Protein AF-A0AAW3MMH0-F1 (afdb_monomer)

Organism: NCBI:txid101571

Sequence (158 aa):
MWASASEGVQSSIIREKQADYLFLLTKSSRVEAERAAMGYARSIDATSGDVQRLGAFYREALLWRAAALTERQFVESIKKTRVNFQAPSDRILESVDGGFRQLPGYANAEYVIVSFDVRFADSPLIYTEQFTLERVPALSTWRLVAYFMSTKPFYLYE

Solvent-accessible surface area (backbone atoms only — not comparable to full-atom values): 8984 Å² total; per-residue (Å²): 141,84,91,70,69,56,69,66,50,51,52,48,54,50,50,55,54,42,56,65,35,43,42,86,64,50,75,67,57,45,53,50,46,50,52,42,46,52,52,54,50,51,53,56,42,76,25,48,82,36,70,68,54,44,48,50,48,38,56,74,52,28,61,91,47,93,38,95,54,54,63,68,56,46,51,52,49,49,55,75,62,34,73,88,33,52,54,65,69,45,77,43,84,70,46,74,50,56,20,32,43,55,52,94,96,56,71,85,27,44,30,37,41,38,33,26,42,32,34,37,85,93,44,97,59,57,28,34,40,38,33,35,30,34,31,40,93,93,44,100,54,69,39,61,52,46,76,50,69,41,76,55,72,81,92,73,76,127

pLDDT: mean 73.4, std 16.5, range [29.62, 94.69]

Radius of gyration: 18.27 Å; Cα contacts (8 Å, |Δi|>4): 231; chains: 1; bounding box: 54×47×42 Å

Foldseek 3Di:
DDPDDPVVVVVVVVVVVVCLFFDDDDPVVLVQQQVVVVVLLVQLQVCQPPLVSQLVSCVVFAVVFPAPDDSVRSSVQCCVFPDNSHRFPDKAWDDWGDWGCDDVPGDRWTKIKTWIWTHHPPDPFIKIKIFIWTGHPVHPHTGTHYIHMDRDDPVPDD

InterPro domains:
  IPR025091 Protein of unknown function DUF4019 [PF13211] (50-147)

Nearest PDB structures (foldseek):
  6bjt-assembly1_A  TM=5.542E-01  e=2.234E-04  Pseudomonas sp. EGD-AKN5
  1gyb-assembly2_C  TM=5.571E-01  e=9.124E-03  Saccharomyces cerevisiae
  2kxg-assembly1_A  TM=4.219E-01  e=1.818E-01  Cucurbita maxima
  5x9k-assembly1_B  TM=4.399E-01  e=7.641E-01  Aspergillus nidulans FGSC A4
  3e99-assembly1_A  TM=2.745E-01  e=3.306E-01  Burkholderia mallei ATCC 23344

Mean predicted aligned error: 10.83 Å

Secondary structure (DSSP, 8-state):
----SHHHHHHHHHHHHHHHHB----HHHHHHHHHHHHHHHHHHHTTTT-HHHHHHHHHHHTTTS--SS-HHHHHHHHHHHSGGGPPPSEEEEEEEEEEES--TTS-S-EEEEEEEEEE-TT-S-EEEEEEEEEE-TT-SS-EEEEEEEESS-GGG--

Structure (mmCIF, N/CA/C/O backbone):
data_AF-A0AAW3MMH0-F1
#
_entry.id   AF-A0AAW3MMH0-F1
#
loop_
_atom_site.group_PDB
_atom_site.id
_atom_site.type_symbol
_atom_site.label_atom_id
_atom_site.label_alt_id
_atom_site.label_comp_id
_atom_site.label_asym_id
_atom_site.label_entity_id
_atom_site.label_seq_id
_atom_site.pdbx_PDB_ins_code
_atom_site.Cartn_x
_atom_site.Cartn_y
_atom_site.Cartn_z
_atom_site.occupancy
_atom_site.B_iso_or_equiv
_atom_site.auth_seq_id
_atom_site.auth_comp_id
_atom_site.auth_asym_id
_atom_site.auth_atom_id
_atom_site.pdbx_PDB_model_num
ATOM 1 N N . MET A 1 1 ? 35.316 -38.803 1.916 1.00 37.09 1 MET A N 1
ATOM 2 C CA . MET A 1 1 ? 35.197 -37.350 2.155 1.00 37.09 1 MET A CA 1
ATOM 3 C C . MET A 1 1 ? 34.911 -36.684 0.808 1.00 37.09 1 MET A C 1
ATOM 5 O O . MET A 1 1 ? 35.839 -36.370 0.083 1.00 37.09 1 MET A O 1
ATOM 9 N N . TRP A 1 2 ? 33.638 -36.628 0.405 1.00 30.62 2 TRP A N 1
ATOM 10 C CA . TRP A 1 2 ? 33.172 -36.024 -0.854 1.00 30.62 2 TRP A CA 1
ATOM 11 C C . TRP A 1 2 ? 32.026 -35.068 -0.499 1.00 30.62 2 TRP A C 1
ATOM 13 O O . TRP A 1 2 ? 30.858 -35.419 -0.596 1.00 30.62 2 TRP A O 1
ATOM 23 N N . ALA A 1 3 ? 32.376 -33.884 -0.006 1.00 35.94 3 ALA A N 1
ATOM 24 C CA . ALA A 1 3 ? 31.503 -32.713 -0.040 1.00 35.94 3 ALA A CA 1
ATOM 25 C C . ALA A 1 3 ? 32.154 -31.766 -1.056 1.00 35.94 3 ALA A C 1
ATOM 27 O O . ALA A 1 3 ? 32.932 -30.884 -0.709 1.00 35.94 3 ALA A O 1
ATOM 28 N N . SER A 1 4 ? 32.006 -32.105 -2.339 1.00 41.12 4 SER A N 1
ATOM 29 C CA . SER A 1 4 ? 32.771 -31.515 -3.439 1.00 41.12 4 SER A CA 1
ATOM 30 C C . SER A 1 4 ? 31.864 -30.688 -4.341 1.00 41.12 4 SER A C 1
ATOM 32 O O . SER A 1 4 ? 30.976 -31.236 -4.988 1.00 41.12 4 SER A O 1
ATOM 34 N N . ALA A 1 5 ? 32.159 -29.390 -4.430 1.00 42.53 5 ALA A N 1
ATOM 35 C CA . ALA A 1 5 ? 31.785 -28.470 -5.509 1.00 42.53 5 ALA A CA 1
ATOM 36 C C . ALA A 1 5 ? 30.290 -28.148 -5.731 1.00 42.53 5 ALA A C 1
ATOM 38 O O . ALA A 1 5 ? 29.995 -27.049 -6.194 1.00 42.53 5 ALA A O 1
ATOM 39 N N . SER A 1 6 ? 29.339 -29.021 -5.388 1.00 44.44 6 SER A N 1
ATOM 40 C CA . SER A 1 6 ? 27.919 -28.819 -5.714 1.00 44.44 6 S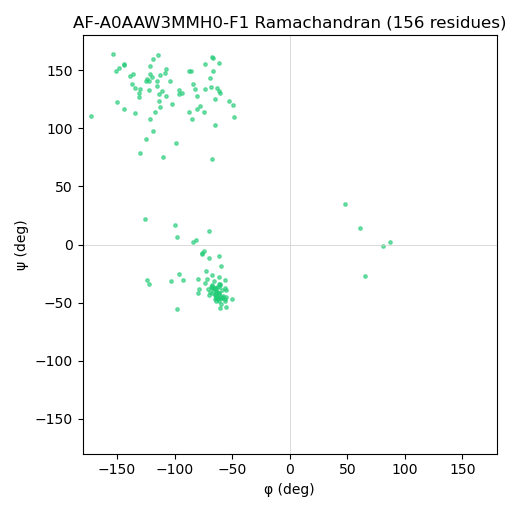ER A CA 1
ATOM 41 C C . SER A 1 6 ? 27.253 -27.701 -4.909 1.00 44.44 6 SER A C 1
ATOM 43 O O . SER A 1 6 ? 26.490 -26.933 -5.484 1.00 44.44 6 SER A O 1
ATOM 45 N N . GLU A 1 7 ? 27.575 -27.540 -3.622 1.00 42.66 7 GLU A N 1
ATOM 46 C CA . GLU A 1 7 ? 26.997 -26.479 -2.773 1.00 42.66 7 GLU A CA 1
ATOM 47 C C . GLU A 1 7 ? 27.468 -25.072 -3.179 1.00 42.66 7 GLU A C 1
ATOM 49 O O . GLU A 1 7 ? 26.689 -24.116 -3.172 1.00 42.66 7 GLU A O 1
ATOM 54 N N . GLY A 1 8 ? 28.729 -24.941 -3.605 1.00 41.38 8 GLY A N 1
ATOM 55 C CA . GLY A 1 8 ? 29.281 -23.679 -4.111 1.00 41.38 8 GLY A CA 1
ATOM 56 C C . GLY A 1 8 ? 28.653 -23.251 -5.440 1.00 41.38 8 GLY A C 1
ATOM 57 O O . GLY A 1 8 ? 28.372 -22.074 -5.638 1.00 41.38 8 GLY A O 1
ATOM 58 N N . VAL A 1 9 ? 28.363 -24.214 -6.320 1.00 46.47 9 VAL A N 1
ATOM 59 C CA . VAL A 1 9 ? 27.745 -23.967 -7.633 1.00 46.47 9 VAL A CA 1
ATOM 60 C C . VAL A 1 9 ? 26.233 -23.741 -7.516 1.00 46.47 9 VAL A C 1
ATOM 62 O O . VAL A 1 9 ? 25.688 -22.863 -8.177 1.00 46.47 9 VAL A O 1
ATOM 65 N N . GLN A 1 10 ? 25.529 -24.466 -6.640 1.00 42.31 10 GLN A N 1
ATOM 66 C CA . GLN A 1 10 ? 24.109 -24.200 -6.375 1.00 42.31 10 GLN A CA 1
ATOM 67 C C . GLN A 1 10 ? 23.909 -22.828 -5.730 1.00 42.31 10 GLN A C 1
ATOM 69 O O . GLN A 1 10 ? 23.026 -22.088 -6.151 1.00 42.31 10 GLN A O 1
ATOM 74 N N . SER A 1 11 ? 24.739 -22.456 -4.752 1.00 49.47 11 SER A N 1
ATOM 75 C CA . SER A 1 11 ? 24.646 -21.140 -4.111 1.00 49.47 11 SER A CA 1
ATOM 76 C C . SER A 1 11 ? 25.014 -19.992 -5.055 1.00 49.47 11 SER A C 1
ATOM 78 O O . SER A 1 11 ? 24.371 -18.944 -4.988 1.00 49.47 11 SER A O 1
ATOM 80 N N . SER A 1 12 ? 25.969 -20.173 -5.975 1.00 46.25 12 SER A N 1
ATOM 81 C CA . SER A 1 12 ? 26.286 -19.163 -6.993 1.00 46.25 12 SER A CA 1
ATOM 82 C C . SER A 1 12 ? 25.172 -19.016 -8.031 1.00 46.25 12 SER A C 1
ATOM 84 O O . SER A 1 12 ? 24.770 -17.894 -8.312 1.00 46.25 12 SER A O 1
ATOM 86 N N . ILE A 1 13 ? 24.596 -20.120 -8.521 1.00 50.69 13 ILE A N 1
ATOM 87 C CA . ILE A 1 13 ? 23.464 -20.103 -9.467 1.00 50.69 13 ILE A CA 1
ATOM 88 C C . ILE A 1 13 ? 22.208 -19.509 -8.814 1.00 50.69 13 ILE A C 1
ATOM 90 O O . ILE A 1 13 ? 21.466 -18.772 -9.461 1.00 50.69 13 ILE A O 1
ATOM 94 N N . ILE A 1 14 ? 21.953 -19.804 -7.535 1.00 52.09 14 ILE A N 1
ATOM 95 C CA . ILE A 1 14 ? 20.850 -19.202 -6.773 1.00 52.09 14 ILE A CA 1
ATOM 96 C C . ILE A 1 14 ? 21.077 -17.696 -6.613 1.00 52.09 14 ILE A C 1
ATOM 98 O O . ILE A 1 14 ? 20.135 -16.939 -6.817 1.00 52.09 14 ILE A O 1
ATOM 102 N N . ARG A 1 15 ? 22.303 -17.244 -6.320 1.00 50.09 15 ARG A N 1
ATOM 103 C CA . ARG A 1 15 ? 22.639 -15.812 -6.210 1.00 50.09 15 ARG A CA 1
ATOM 104 C C . ARG A 1 15 ? 22.567 -15.070 -7.545 1.00 50.09 15 ARG A C 1
ATOM 106 O O . ARG A 1 15 ? 22.040 -13.964 -7.578 1.00 50.09 15 ARG A O 1
ATOM 113 N N . GLU A 1 16 ? 23.053 -15.663 -8.634 1.00 51.69 16 GLU A N 1
ATOM 114 C CA . GLU A 1 16 ? 22.949 -15.087 -9.984 1.00 51.69 16 GLU A CA 1
ATOM 115 C C . GLU A 1 16 ? 21.489 -14.965 -10.416 1.00 51.69 16 GLU A C 1
ATOM 117 O O . GLU A 1 16 ? 21.058 -13.888 -10.817 1.00 51.69 16 GLU A O 1
ATOM 122 N N . LYS A 1 17 ? 20.684 -16.015 -10.214 1.00 51.28 17 LYS A N 1
ATOM 123 C CA . LYS A 1 17 ? 19.242 -15.945 -10.475 1.00 51.28 17 LYS A CA 1
ATOM 124 C C . LYS A 1 17 ? 18.548 -14.946 -9.552 1.00 51.28 17 LYS A C 1
ATOM 126 O O . LYS A 1 17 ? 17.697 -14.201 -10.009 1.00 51.28 17 LYS A O 1
ATOM 131 N N . GLN A 1 18 ? 18.908 -14.872 -8.270 1.00 47.56 18 GLN A N 1
ATOM 132 C CA . GLN A 1 18 ? 18.368 -13.866 -7.349 1.00 47.56 18 GLN A CA 1
ATOM 133 C C . GLN A 1 18 ? 18.686 -12.437 -7.793 1.00 47.56 18 GLN A C 1
ATOM 135 O O . GLN A 1 18 ? 17.834 -11.578 -7.610 1.00 47.56 18 GLN A O 1
ATOM 140 N N . ALA A 1 19 ? 19.842 -12.172 -8.406 1.00 52.91 19 ALA A N 1
ATOM 141 C CA . ALA A 1 19 ? 20.169 -10.856 -8.960 1.00 52.91 19 ALA A CA 1
ATOM 142 C C . ALA A 1 19 ? 19.294 -10.479 -10.173 1.00 52.91 19 ALA A C 1
ATOM 144 O O . ALA A 1 19 ? 19.043 -9.294 -10.407 1.00 52.91 19 ALA A O 1
ATOM 145 N N . ASP A 1 20 ? 18.780 -11.469 -10.910 1.00 51.06 20 ASP A N 1
ATOM 146 C CA . ASP A 1 20 ? 17.788 -11.246 -11.969 1.00 51.06 20 ASP A CA 1
ATOM 147 C C . ASP A 1 20 ? 16.410 -10.885 -11.399 1.00 51.06 20 ASP A C 1
ATOM 149 O O . ASP A 1 20 ? 15.666 -10.130 -12.027 1.00 51.06 20 ASP A O 1
ATOM 153 N N . TYR A 1 21 ? 16.083 -11.371 -10.196 1.00 52.00 21 TYR A N 1
ATOM 154 C CA . TYR A 1 21 ? 14.803 -11.113 -9.536 1.00 52.00 21 TYR A CA 1
ATOM 155 C C . TYR A 1 21 ? 14.834 -9.962 -8.540 1.00 52.00 21 TYR A C 1
ATOM 157 O O . TYR A 1 21 ? 13.786 -9.390 -8.316 1.00 52.00 21 TYR A O 1
ATOM 165 N N . LEU A 1 22 ? 15.967 -9.605 -7.945 1.00 62.47 22 LEU A N 1
ATOM 166 C CA . LEU A 1 22 ? 16.071 -8.599 -6.891 1.00 62.47 22 LEU A CA 1
ATOM 167 C C . LEU A 1 22 ? 17.011 -7.495 -7.355 1.00 62.47 22 LEU A C 1
ATOM 169 O O . LEU A 1 22 ? 18.226 -7.681 -7.418 1.00 62.47 22 LEU A O 1
ATOM 173 N N . PHE A 1 23 ? 16.460 -6.323 -7.660 1.00 69.94 23 PHE A N 1
ATOM 174 C CA . PHE A 1 23 ? 17.272 -5.140 -7.915 1.00 69.94 23 PHE A CA 1
ATOM 175 C C . PHE A 1 23 ? 17.243 -4.181 -6.723 1.00 69.94 23 PHE A C 1
ATOM 177 O O . PHE A 1 23 ? 16.218 -3.951 -6.080 1.00 69.94 23 PHE A O 1
ATOM 184 N N . LEU A 1 24 ? 18.400 -3.586 -6.440 1.00 67.88 24 LEU A N 1
ATOM 185 C CA . LEU A 1 24 ? 18.522 -2.535 -5.440 1.00 67.88 24 LEU A CA 1
ATOM 186 C C . LEU A 1 24 ? 17.927 -1.236 -5.988 1.00 67.88 24 LEU A C 1
ATOM 188 O O . LEU A 1 24 ? 18.466 -0.633 -6.916 1.00 67.88 24 LEU A O 1
ATOM 192 N N . LEU A 1 25 ? 16.837 -0.776 -5.376 1.00 77.38 25 LEU A N 1
ATOM 193 C CA . LEU A 1 25 ? 16.293 0.555 -5.635 1.00 77.38 25 LEU A CA 1
ATOM 194 C C . LEU A 1 25 ? 17.297 1.633 -5.223 1.00 77.38 25 LEU A C 1
ATOM 196 O O . LEU A 1 25 ? 17.837 1.600 -4.108 1.00 77.38 25 LEU A O 1
ATOM 200 N N . THR A 1 26 ? 17.474 2.632 -6.087 1.00 83.94 26 THR A N 1
ATOM 201 C CA . THR A 1 26 ? 18.205 3.859 -5.752 1.00 83.94 26 THR A CA 1
ATOM 202 C C . THR A 1 26 ? 17.511 4.594 -4.604 1.00 83.94 26 THR A C 1
ATOM 204 O O . THR A 1 26 ? 16.301 4.468 -4.400 1.00 83.94 26 THR A O 1
ATOM 207 N N . LYS A 1 27 ? 18.257 5.422 -3.862 1.00 84.38 27 LYS A N 1
ATOM 208 C CA . LYS A 1 27 ? 17.682 6.240 -2.781 1.00 84.38 27 LYS A CA 1
ATOM 209 C C . LYS A 1 27 ? 16.524 7.119 -3.275 1.00 84.38 27 LYS A C 1
ATOM 211 O O . LYS A 1 27 ? 15.528 7.241 -2.572 1.00 84.38 27 LYS A O 1
ATOM 216 N N . SER A 1 28 ? 16.631 7.694 -4.475 1.00 86.94 28 SER A N 1
ATOM 217 C CA . SER A 1 28 ? 15.555 8.498 -5.065 1.00 86.94 28 SER A CA 1
ATOM 218 C C . SER A 1 28 ? 14.313 7.660 -5.360 1.00 86.94 28 SER A C 1
ATOM 220 O O . SER A 1 28 ? 13.225 8.037 -4.941 1.00 86.94 28 SER A O 1
ATOM 222 N N . SER A 1 29 ? 14.467 6.489 -5.984 1.00 86.25 29 SER A N 1
ATOM 223 C CA . SER A 1 29 ? 13.329 5.616 -6.290 1.00 86.25 29 SER A CA 1
ATOM 224 C C . SER A 1 29 ? 12.656 5.050 -5.040 1.00 86.25 29 SER A C 1
ATOM 226 O O . SER A 1 29 ? 11.439 4.893 -5.045 1.00 86.25 29 SER A O 1
ATOM 228 N N . ARG A 1 30 ? 13.400 4.819 -3.948 1.00 87.88 30 ARG A N 1
ATOM 229 C CA . ARG A 1 30 ? 12.805 4.464 -2.646 1.00 87.88 30 ARG A CA 1
ATOM 230 C C . ARG A 1 30 ? 11.912 5.581 -2.105 1.00 87.88 30 ARG A C 1
ATOM 232 O O . ARG A 1 30 ? 10.782 5.314 -1.719 1.00 87.88 30 ARG A O 1
ATOM 239 N N . VAL A 1 31 ? 12.390 6.827 -2.141 1.00 90.94 31 VAL A N 1
ATOM 240 C CA . VAL A 1 31 ? 11.614 8.001 -1.701 1.00 90.94 31 VAL A CA 1
ATOM 241 C C . VAL A 1 31 ? 10.388 8.229 -2.594 1.00 90.94 31 VAL A C 1
ATOM 243 O O . VAL A 1 31 ? 9.324 8.601 -2.107 1.00 90.94 31 VAL A O 1
ATOM 246 N N . GLU A 1 32 ? 10.506 8.006 -3.903 1.00 92.06 32 GLU A N 1
ATOM 247 C CA . GLU A 1 32 ? 9.373 8.076 -4.835 1.00 92.06 32 GLU A CA 1
ATOM 248 C C . GLU A 1 32 ? 8.319 7.002 -4.539 1.00 92.06 32 GLU A C 1
ATOM 250 O O . GLU A 1 32 ? 7.129 7.314 -4.517 1.00 92.06 32 GLU A O 1
ATOM 255 N N . ALA A 1 33 ? 8.749 5.762 -4.289 1.00 91.31 33 ALA A N 1
ATOM 256 C CA . ALA A 1 33 ? 7.867 4.649 -3.945 1.00 91.31 33 ALA A CA 1
ATOM 257 C C . ALA A 1 33 ? 7.148 4.893 -2.612 1.00 91.31 33 ALA A C 1
ATOM 259 O O . ALA A 1 33 ? 5.929 4.760 -2.539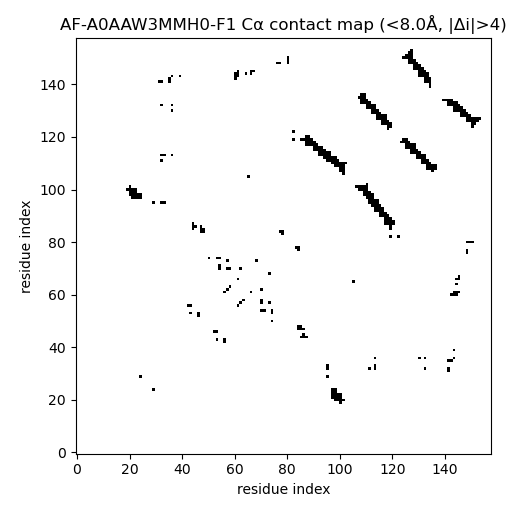 1.00 91.31 33 ALA A O 1
ATOM 260 N N . GLU A 1 34 ? 7.875 5.334 -1.583 1.00 93.25 34 GLU A N 1
ATOM 261 C CA . GLU A 1 34 ? 7.308 5.717 -0.287 1.00 93.25 34 GLU A CA 1
ATOM 262 C C . GLU A 1 34 ? 6.239 6.807 -0.441 1.00 93.25 34 GLU A C 1
ATOM 264 O O . GLU A 1 34 ? 5.123 6.672 0.064 1.00 93.25 34 GLU A O 1
ATOM 269 N N . ARG A 1 35 ? 6.547 7.877 -1.187 1.00 94.62 35 ARG A N 1
ATOM 270 C CA . ARG A 1 35 ? 5.598 8.971 -1.441 1.00 94.62 35 ARG A CA 1
ATOM 271 C C . ARG A 1 35 ? 4.357 8.493 -2.182 1.00 94.62 35 ARG A C 1
ATOM 273 O O . ARG A 1 35 ? 3.256 8.921 -1.842 1.00 94.62 35 ARG A O 1
ATOM 280 N N . ALA A 1 36 ? 4.523 7.624 -3.177 1.00 93.56 36 ALA A N 1
ATOM 281 C CA . ALA A 1 36 ? 3.405 7.050 -3.914 1.00 93.56 36 ALA A CA 1
ATOM 282 C C . ALA A 1 36 ? 2.521 6.189 -3.001 1.00 93.56 36 ALA A C 1
ATOM 284 O O . ALA A 1 36 ? 1.309 6.402 -2.955 1.00 93.56 36 ALA A O 1
ATOM 285 N N . ALA A 1 37 ? 3.118 5.286 -2.216 1.00 93.50 37 ALA A N 1
ATOM 286 C CA . ALA A 1 37 ? 2.399 4.451 -1.257 1.00 93.50 37 ALA A CA 1
ATOM 287 C C . ALA A 1 37 ? 1.640 5.297 -0.224 1.00 93.50 37 ALA A C 1
ATOM 289 O O . ALA A 1 37 ? 0.450 5.083 -0.013 1.00 93.50 37 ALA A O 1
ATOM 290 N N . MET A 1 38 ? 2.280 6.324 0.343 1.00 94.69 38 MET A N 1
ATOM 291 C CA . MET A 1 38 ? 1.635 7.262 1.266 1.00 94.69 38 MET A CA 1
ATOM 292 C C . MET A 1 38 ? 0.476 8.026 0.606 1.00 94.69 38 MET A C 1
ATOM 294 O O . MET A 1 38 ? -0.543 8.278 1.249 1.00 94.69 38 MET A O 1
ATOM 298 N N . GLY A 1 39 ? 0.600 8.382 -0.676 1.00 93.00 39 GLY A N 1
ATOM 299 C CA . GLY A 1 39 ? -0.482 8.982 -1.458 1.00 93.00 39 GLY A CA 1
ATOM 300 C C . GLY A 1 39 ? -1.709 8.071 -1.532 1.00 93.00 39 GLY A C 1
ATOM 301 O O . GLY A 1 39 ? -2.804 8.495 -1.165 1.00 93.00 39 GLY A O 1
ATOM 302 N N . TYR A 1 40 ? -1.514 6.806 -1.914 1.00 91.25 40 TYR A N 1
ATOM 303 C CA . TYR A 1 40 ? -2.587 5.807 -1.937 1.00 91.25 40 TYR A CA 1
ATOM 304 C C . TYR A 1 40 ? -3.184 5.562 -0.553 1.00 91.25 40 TYR A C 1
ATOM 306 O O . TYR A 1 40 ? -4.403 5.493 -0.414 1.00 91.25 40 TYR A O 1
ATOM 314 N N . ALA A 1 41 ? -2.343 5.487 0.476 1.00 90.75 41 ALA A N 1
ATOM 315 C CA . ALA A 1 41 ? -2.781 5.287 1.847 1.00 90.75 41 ALA A CA 1
ATOM 316 C C . ALA A 1 41 ? -3.727 6.412 2.303 1.00 90.75 41 ALA A C 1
ATOM 318 O O . ALA A 1 41 ? -4.818 6.135 2.795 1.00 90.75 41 ALA A O 1
ATOM 319 N N . ARG A 1 42 ? -3.376 7.677 2.027 1.00 90.06 42 ARG A N 1
ATOM 320 C CA . ARG A 1 42 ? -4.243 8.839 2.298 1.00 90.06 42 ARG A CA 1
ATOM 321 C C . ARG A 1 42 ? -5.542 8.809 1.501 1.00 90.06 42 ARG A C 1
ATOM 323 O O . ARG A 1 42 ? -6.575 9.222 2.022 1.00 90.06 42 ARG A O 1
ATOM 330 N N . SER A 1 43 ? -5.512 8.336 0.255 1.00 88.38 43 SER A N 1
ATOM 331 C CA . SER A 1 43 ? -6.734 8.155 -0.532 1.00 88.38 43 SER A CA 1
ATOM 332 C C . SER A 1 43 ? -7.662 7.136 0.122 1.00 88.38 43 SER A C 1
ATOM 334 O O . SER A 1 43 ? -8.837 7.439 0.290 1.00 88.38 43 SER A O 1
ATOM 336 N N . ILE A 1 44 ? -7.146 5.986 0.572 1.00 86.62 44 ILE A N 1
ATOM 337 C CA . ILE A 1 44 ? -7.934 4.989 1.315 1.00 86.62 44 ILE A CA 1
ATOM 338 C C . ILE A 1 44 ? -8.464 5.603 2.622 1.00 86.62 44 ILE A C 1
ATOM 340 O O . ILE A 1 44 ? -9.650 5.474 2.923 1.00 86.62 44 ILE A O 1
ATOM 344 N N . ASP A 1 45 ? -7.639 6.349 3.361 1.00 86.50 45 ASP A N 1
ATOM 345 C CA . ASP A 1 45 ? -8.048 7.037 4.594 1.00 86.50 45 ASP A CA 1
ATOM 346 C C . ASP A 1 45 ? -9.206 8.026 4.346 1.00 86.50 45 ASP A C 1
ATOM 348 O O . ASP A 1 45 ? -10.151 8.080 5.131 1.00 86.50 45 ASP A O 1
ATOM 352 N N . ALA A 1 46 ? -9.203 8.749 3.222 1.00 83.50 46 ALA A N 1
ATOM 353 C CA . ALA A 1 46 ? -10.276 9.674 2.839 1.00 83.50 46 ALA A CA 1
ATOM 354 C C . ALA A 1 46 ? -11.594 8.980 2.434 1.00 83.50 46 ALA A C 1
ATOM 356 O O . ALA A 1 46 ? -12.629 9.639 2.301 1.00 83.50 46 ALA A O 1
ATOM 357 N N . THR A 1 47 ? -11.568 7.661 2.237 1.00 77.00 47 THR A N 1
ATOM 358 C CA . THR A 1 47 ? -12.755 6.835 1.954 1.00 77.00 47 THR A CA 1
ATOM 359 C C . THR A 1 47 ? -13.310 6.120 3.190 1.00 77.00 47 THR A C 1
ATOM 361 O O . THR A 1 47 ? -14.233 5.315 3.075 1.00 77.00 47 THR A O 1
ATOM 364 N N . SER A 1 48 ? -12.772 6.419 4.377 1.00 70.31 48 SER A N 1
ATOM 365 C CA . SER A 1 48 ? -13.222 5.871 5.662 1.00 70.31 48 SER A CA 1
ATOM 366 C C . SER A 1 48 ? -14.743 5.979 5.823 1.00 70.31 48 SER A C 1
ATOM 368 O O . SER A 1 48 ? -15.309 7.069 5.784 1.00 70.31 48 SER A O 1
ATOM 370 N N . GLY A 1 49 ? -15.409 4.834 5.985 1.00 69.81 49 GLY A N 1
ATOM 371 C CA . GLY A 1 49 ? -16.864 4.745 6.154 1.00 69.81 49 GLY A CA 1
ATOM 372 C C . GLY A 1 49 ? -17.694 4.822 4.865 1.00 69.81 49 GLY A C 1
ATOM 373 O O . GLY A 1 49 ? -18.914 4.687 4.941 1.00 69.81 49 GLY A O 1
ATOM 374 N N . ASP A 1 50 ? -17.076 4.979 3.688 1.00 81.38 50 ASP A N 1
ATOM 375 C CA . ASP A 1 50 ? -17.763 5.069 2.395 1.00 81.38 50 ASP A CA 1
ATOM 376 C C . ASP A 1 50 ? -17.340 3.929 1.450 1.00 81.38 50 ASP A C 1
ATOM 378 O O . ASP A 1 50 ? -16.330 3.977 0.741 1.00 81.38 50 ASP A O 1
ATOM 382 N N . VAL A 1 51 ? -18.171 2.883 1.420 1.00 78.88 51 VAL A N 1
ATOM 383 C CA . VAL A 1 51 ? -17.973 1.701 0.568 1.00 78.88 51 VAL A CA 1
ATOM 384 C C . VAL A 1 51 ? -17.975 2.055 -0.922 1.00 78.88 51 VAL A C 1
ATOM 386 O O . VAL A 1 51 ? -17.238 1.439 -1.694 1.00 78.88 51 VAL A O 1
ATOM 389 N N . GLN A 1 52 ? -18.772 3.041 -1.347 1.00 83.25 52 GLN A N 1
ATOM 390 C CA . GLN A 1 52 ? -18.844 3.424 -2.759 1.00 83.25 52 GLN A CA 1
ATOM 391 C C . GLN A 1 52 ? -17.544 4.091 -3.206 1.00 83.25 52 GLN A C 1
ATOM 393 O O . GLN A 1 52 ? -17.039 3.784 -4.291 1.00 83.25 52 GLN A O 1
ATOM 398 N N . ARG A 1 53 ? -16.962 4.944 -2.357 1.00 83.94 53 ARG A N 1
ATOM 399 C CA . ARG A 1 53 ? -15.656 5.563 -2.618 1.00 83.94 53 ARG A CA 1
ATOM 400 C C . ARG A 1 53 ? -14.512 4.554 -2.600 1.00 83.94 53 ARG A C 1
ATOM 402 O O . ARG A 1 53 ? -13.621 4.666 -3.435 1.00 83.94 53 ARG A O 1
ATOM 409 N N . LEU A 1 54 ? -14.551 3.538 -1.736 1.00 84.31 54 LEU A N 1
ATOM 410 C CA . LEU A 1 54 ? -13.574 2.438 -1.769 1.00 84.31 54 LEU A CA 1
ATOM 411 C C . LEU A 1 54 ? -13.660 1.613 -3.056 1.00 84.31 54 LEU A C 1
ATOM 413 O O . LEU A 1 54 ? -12.631 1.256 -3.631 1.00 84.31 54 LEU A O 1
ATOM 417 N N . GLY A 1 55 ? -14.875 1.345 -3.538 1.00 83.81 55 GLY A N 1
ATOM 418 C CA . GLY A 1 55 ? -15.080 0.708 -4.839 1.00 83.81 55 GLY A CA 1
ATOM 419 C C . GLY A 1 55 ? -14.554 1.567 -5.994 1.00 83.81 55 GLY A C 1
ATOM 420 O O . GLY A 1 55 ? -13.908 1.057 -6.906 1.00 83.81 55 GLY A O 1
ATOM 421 N N . ALA A 1 56 ? -14.766 2.887 -5.944 1.00 85.06 56 ALA A N 1
ATOM 422 C CA . ALA A 1 56 ? -14.207 3.818 -6.928 1.00 85.06 56 ALA A CA 1
ATOM 423 C C . ALA A 1 56 ? -12.671 3.828 -6.902 1.00 85.06 56 ALA A C 1
ATOM 425 O O . ALA A 1 56 ? -12.054 3.687 -7.956 1.00 85.06 56 ALA A O 1
ATOM 426 N N . PHE A 1 57 ? -12.064 3.870 -5.712 1.00 85.69 57 PHE A N 1
ATOM 427 C CA . PHE A 1 57 ? -10.616 3.745 -5.546 1.00 85.69 57 PHE A CA 1
ATOM 428 C C . PHE A 1 57 ? -10.084 2.452 -6.170 1.00 85.69 57 PHE A C 1
ATOM 430 O O . PHE A 1 57 ? -9.122 2.491 -6.931 1.00 85.69 57 PHE A O 1
ATOM 437 N N . TYR A 1 58 ? -10.729 1.309 -5.911 1.00 84.25 58 TYR A N 1
ATOM 438 C CA . TYR A 1 58 ? -10.349 0.043 -6.538 1.00 84.25 58 TYR A CA 1
ATOM 439 C C . TYR A 1 58 ? -10.403 0.132 -8.071 1.00 84.25 58 TYR A C 1
ATOM 441 O O . TYR A 1 58 ? -9.476 -0.301 -8.756 1.00 84.25 58 TYR A O 1
ATOM 449 N N . ARG A 1 59 ? -11.463 0.727 -8.630 1.00 81.38 59 ARG A N 1
ATOM 450 C CA . ARG A 1 59 ? -11.606 0.870 -10.085 1.00 81.38 59 ARG A CA 1
ATOM 451 C C . ARG A 1 59 ? -10.544 1.763 -10.717 1.00 81.38 59 ARG A C 1
ATOM 453 O O . ARG A 1 59 ? -10.073 1.471 -11.813 1.00 81.38 59 ARG A O 1
ATOM 460 N N . GLU A 1 60 ? -10.157 2.829 -10.037 1.00 80.38 60 GLU A N 1
ATOM 461 C CA . GLU A 1 60 ? -9.162 3.779 -10.537 1.00 80.38 60 GLU A CA 1
ATOM 462 C C . GLU A 1 60 ? -7.730 3.270 -10.352 1.00 80.38 60 GLU A C 1
ATOM 464 O O . GLU A 1 60 ? -6.906 3.401 -11.257 1.00 80.38 60 GLU A O 1
ATOM 469 N N . ALA A 1 61 ? -7.434 2.664 -9.201 1.00 78.50 61 ALA A N 1
ATOM 470 C CA . ALA A 1 61 ? -6.079 2.279 -8.827 1.00 78.50 61 ALA A CA 1
ATOM 471 C C . ALA A 1 61 ? -5.708 0.842 -9.226 1.00 78.50 61 ALA A C 1
ATOM 473 O O . ALA A 1 61 ? -4.538 0.592 -9.490 1.00 78.50 61 ALA A O 1
ATOM 474 N N . LEU A 1 62 ? -6.665 -0.097 -9.269 1.00 74.38 62 LEU A N 1
ATOM 475 C CA . LEU A 1 62 ? -6.381 -1.542 -9.337 1.00 74.38 62 LEU A CA 1
ATOM 476 C C . LEU A 1 62 ? -7.018 -2.271 -10.534 1.00 74.38 62 LEU A C 1
ATOM 478 O O . LEU A 1 62 ? -6.429 -3.227 -11.031 1.00 74.38 62 LEU A O 1
ATOM 482 N N . LEU A 1 63 ? -8.179 -1.831 -11.038 1.00 66.44 63 LEU A N 1
ATOM 483 C CA . LEU A 1 63 ? -8.947 -2.544 -12.084 1.00 66.44 63 LEU A CA 1
ATOM 484 C C . LEU A 1 63 ? -8.201 -2.718 -13.413 1.00 66.44 63 LEU A C 1
ATOM 486 O O . LEU A 1 63 ? -8.448 -3.670 -14.147 1.00 66.44 63 LEU A O 1
ATOM 490 N N . TRP A 1 64 ? -7.281 -1.810 -13.733 1.00 57.62 64 TRP A N 1
ATOM 491 C CA . TRP A 1 64 ? -6.506 -1.866 -14.976 1.00 57.62 64 TRP A CA 1
ATOM 492 C C . TRP A 1 64 ? -5.418 -2.950 -14.953 1.00 57.62 64 TRP A C 1
ATOM 494 O O . TRP A 1 64 ? -4.748 -3.176 -15.964 1.00 57.62 64 TRP A O 1
ATOM 504 N N . ARG A 1 65 ? -5.221 -3.617 -13.811 1.00 58.50 65 ARG A N 1
ATOM 505 C CA . ARG A 1 65 ? -4.259 -4.702 -13.613 1.00 58.50 65 ARG A CA 1
ATOM 506 C C . ARG A 1 65 ? -4.988 -5.979 -13.223 1.00 58.50 65 ARG A C 1
ATOM 508 O O . ARG A 1 65 ? -6.125 -5.942 -12.766 1.00 58.50 65 ARG A O 1
ATOM 515 N N . ALA A 1 66 ? -4.328 -7.121 -13.413 1.00 52.78 66 ALA A N 1
ATOM 516 C CA . ALA A 1 66 ? -4.792 -8.402 -12.892 1.00 52.78 66 ALA A CA 1
ATOM 517 C C . ALA A 1 66 ? -4.710 -8.370 -11.356 1.00 52.78 66 ALA A C 1
ATOM 519 O O . ALA A 1 66 ? -3.784 -8.910 -10.757 1.00 52.78 66 ALA A O 1
ATOM 520 N N . ALA A 1 67 ? -5.629 -7.642 -10.724 1.00 57.59 67 ALA A N 1
ATOM 521 C CA . ALA A 1 67 ? -5.678 -7.496 -9.286 1.00 57.59 67 ALA A CA 1
ATOM 522 C C . ALA A 1 67 ? -5.868 -8.883 -8.668 1.00 57.59 67 ALA A C 1
ATOM 524 O O . ALA A 1 67 ? -6.767 -9.630 -9.057 1.00 57.59 67 ALA A O 1
ATOM 525 N N . ALA A 1 68 ? -5.039 -9.218 -7.679 1.00 60.19 68 ALA A N 1
ATOM 526 C CA . ALA A 1 68 ? -5.137 -10.485 -6.953 1.00 60.19 68 ALA A CA 1
ATOM 527 C C . ALA A 1 68 ? -6.500 -10.667 -6.247 1.00 60.19 68 ALA A C 1
ATOM 529 O O . ALA A 1 68 ? -6.872 -11.782 -5.889 1.00 60.19 68 ALA A O 1
ATOM 530 N N . LEU A 1 69 ? -7.243 -9.571 -6.049 1.00 67.94 69 LEU A N 1
ATOM 531 C CA . LEU A 1 69 ? -8.562 -9.525 -5.429 1.00 67.94 69 LEU A CA 1
ATOM 532 C C . LEU A 1 69 ? -9.566 -8.859 -6.372 1.00 67.94 69 LEU A C 1
ATOM 534 O O . LEU A 1 69 ? -9.248 -7.857 -7.011 1.00 67.94 69 LEU A O 1
ATOM 538 N N . THR A 1 70 ? -10.802 -9.358 -6.395 1.00 81.62 70 THR A N 1
ATOM 539 C CA . THR A 1 70 ? -11.954 -8.648 -6.987 1.00 81.62 70 THR A CA 1
ATOM 540 C C . THR A 1 70 ? -12.298 -7.384 -6.185 1.00 81.62 70 THR A C 1
ATOM 542 O O . THR A 1 70 ? -11.972 -7.310 -5.001 1.00 81.62 70 THR A O 1
ATOM 545 N N . GLU A 1 71 ? -13.026 -6.424 -6.777 1.00 83.88 71 GLU A N 1
ATOM 546 C CA . GLU A 1 71 ? -13.477 -5.198 -6.081 1.00 83.88 71 GLU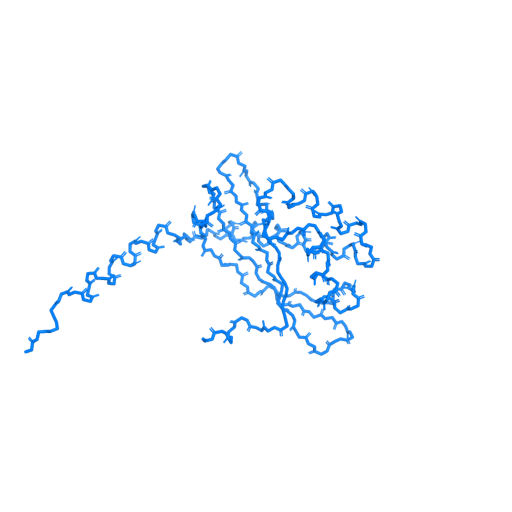 A CA 1
ATOM 547 C C . GLU A 1 71 ? -14.154 -5.526 -4.744 1.00 83.88 71 GLU A C 1
ATOM 549 O O . GLU A 1 71 ? -13.820 -4.966 -3.702 1.00 83.88 71 GLU A O 1
ATOM 554 N N . ARG A 1 72 ? -15.062 -6.509 -4.759 1.00 83.56 72 ARG A N 1
ATOM 555 C CA . ARG A 1 72 ? -15.775 -6.959 -3.562 1.00 83.56 72 ARG A CA 1
ATOM 556 C C . ARG A 1 72 ? -14.824 -7.506 -2.499 1.00 83.56 72 ARG A C 1
ATOM 558 O O . ARG A 1 72 ? -14.976 -7.174 -1.329 1.00 83.56 72 ARG A O 1
ATOM 565 N N . GLN A 1 73 ? -13.872 -8.356 -2.885 1.00 79.19 73 GLN A N 1
ATOM 566 C CA . GLN A 1 73 ? -12.905 -8.934 -1.945 1.00 79.19 73 GLN A CA 1
ATOM 567 C C . GLN A 1 73 ? -11.963 -7.873 -1.374 1.00 79.19 73 GLN A C 1
ATOM 569 O O . GLN A 1 73 ? -11.642 -7.934 -0.191 1.00 79.19 73 GLN A O 1
ATOM 574 N N . PHE A 1 74 ? -11.559 -6.897 -2.188 1.00 81.25 74 PHE A N 1
ATOM 575 C CA . PHE A 1 74 ? -10.781 -5.750 -1.738 1.00 81.25 74 PHE A CA 1
ATOM 576 C C . PHE A 1 74 ? -11.554 -4.953 -0.686 1.00 81.25 74 PHE A C 1
ATOM 578 O O . PHE A 1 74 ? -11.074 -4.805 0.434 1.00 81.25 74 PHE A O 1
ATOM 585 N N . VAL A 1 75 ? -12.782 -4.525 -0.999 1.00 83.56 75 VAL A N 1
ATOM 586 C CA . VAL A 1 75 ? -13.629 -3.770 -0.065 1.00 83.56 75 VAL A CA 1
ATOM 587 C C . VAL A 1 75 ? -13.806 -4.539 1.242 1.00 83.56 75 VAL A C 1
ATOM 589 O O . VAL A 1 75 ? -13.488 -4.000 2.297 1.00 83.56 75 VAL A O 1
ATOM 592 N N . GLU A 1 76 ? -14.251 -5.800 1.1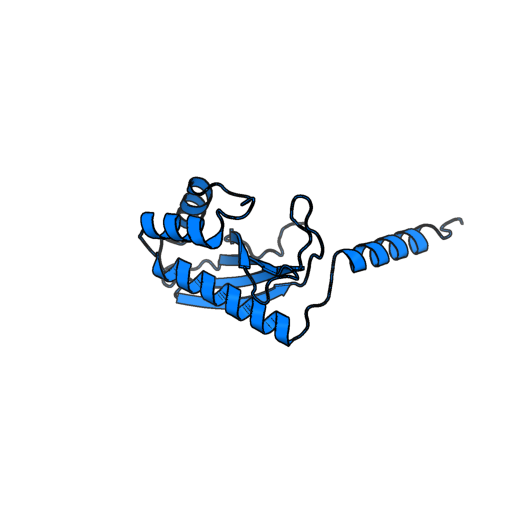92 1.00 80.62 76 GLU A N 1
ATOM 593 C CA . GLU A 1 76 ? -14.468 -6.635 2.384 1.00 80.62 76 GLU A CA 1
ATOM 594 C C . GLU A 1 76 ? -13.184 -6.859 3.198 1.00 80.62 76 GLU A C 1
ATOM 596 O O . GLU A 1 76 ? -13.235 -6.882 4.430 1.00 80.62 76 GLU A O 1
ATOM 601 N N . SER A 1 77 ? -12.024 -6.966 2.541 1.00 77.25 77 SER A N 1
ATOM 602 C CA . SER A 1 77 ? -10.726 -7.027 3.218 1.00 77.25 77 SER A CA 1
ATOM 603 C C . SER A 1 77 ? -10.464 -5.755 4.025 1.00 77.25 77 SER A C 1
ATOM 605 O O . SER A 1 77 ? -10.186 -5.861 5.223 1.00 77.25 77 SER A O 1
ATOM 607 N N . ILE A 1 78 ? -10.654 -4.566 3.433 1.00 80.00 78 ILE A N 1
ATOM 608 C CA . ILE A 1 78 ? -10.549 -3.286 4.154 1.00 80.00 78 ILE A CA 1
ATOM 609 C C . ILE A 1 78 ? -11.545 -3.245 5.317 1.00 80.00 78 ILE A C 1
ATOM 611 O O . ILE A 1 78 ? -11.148 -2.898 6.429 1.00 80.00 78 ILE A O 1
ATOM 615 N N . LYS A 1 79 ? -12.808 -3.661 5.099 1.00 78.88 79 LYS A N 1
ATOM 616 C CA . LYS A 1 79 ? -13.847 -3.677 6.151 1.00 78.88 79 LYS A CA 1
ATOM 617 C C . LYS A 1 79 ? -13.425 -4.476 7.370 1.00 78.88 79 LYS A C 1
ATOM 619 O O . LYS A 1 79 ? -13.665 -4.063 8.499 1.00 78.88 79 LYS A O 1
ATOM 624 N N . LYS A 1 80 ? -12.868 -5.658 7.126 1.00 75.62 80 LYS A N 1
ATOM 625 C CA . LYS A 1 80 ? -12.527 -6.612 8.177 1.00 75.62 80 LYS A CA 1
ATOM 626 C C . LYS A 1 80 ? -11.296 -6.179 8.962 1.00 75.62 80 LYS A C 1
ATOM 628 O O . LYS A 1 80 ? -11.177 -6.515 10.135 1.00 75.62 80 LYS A O 1
ATOM 633 N N . THR A 1 81 ? -10.357 -5.519 8.294 1.00 70.88 81 THR A N 1
ATOM 634 C CA . THR A 1 81 ? -9.013 -5.308 8.830 1.00 70.88 81 THR A CA 1
ATOM 635 C C . THR A 1 81 ? -8.804 -3.893 9.365 1.00 70.88 81 THR A C 1
ATOM 637 O O . THR A 1 81 ? -8.084 -3.747 10.347 1.00 70.88 81 THR A O 1
ATOM 640 N N . ARG A 1 82 ? -9.450 -2.853 8.811 1.00 73.38 82 ARG A N 1
ATOM 641 C CA . ARG A 1 82 ? -9.438 -1.512 9.421 1.00 73.38 82 ARG A CA 1
ATOM 642 C C . ARG A 1 82 ? -10.461 -1.481 10.539 1.00 73.38 82 ARG A C 1
ATOM 644 O O . ARG A 1 82 ? -11.654 -1.625 10.273 1.00 73.38 82 ARG A O 1
ATOM 651 N N . VAL A 1 83 ? -9.998 -1.277 11.773 1.00 63.06 83 VAL A N 1
ATOM 652 C CA . VAL A 1 83 ? -10.855 -1.150 12.962 1.00 63.06 83 VAL A CA 1
ATOM 653 C C . VAL A 1 83 ? -11.985 -0.167 12.657 1.00 63.06 83 VAL A C 1
ATOM 655 O O . VAL A 1 83 ? -11.749 1.024 12.474 1.00 63.06 83 VAL A O 1
ATOM 658 N N . ASN A 1 84 ? -13.210 -0.684 12.537 1.00 63.00 84 ASN A N 1
ATOM 659 C CA . ASN A 1 84 ? -14.424 0.091 12.275 1.00 63.00 84 ASN A CA 1
ATOM 660 C C . ASN A 1 84 ? -14.320 1.110 11.127 1.00 63.00 84 ASN A C 1
ATOM 662 O O . ASN A 1 84 ? -14.927 2.175 11.215 1.00 63.00 84 ASN A O 1
ATOM 666 N N . PHE A 1 85 ? -13.571 0.818 10.058 1.00 65.06 85 PHE A N 1
ATOM 667 C CA . PHE A 1 85 ? -13.412 1.757 8.938 1.00 65.06 85 PHE A CA 1
ATOM 668 C C . PHE A 1 85 ? -12.776 3.106 9.270 1.00 65.06 85 PHE A C 1
ATOM 670 O O . PHE A 1 85 ? -12.862 4.026 8.460 1.00 65.06 85 PHE A O 1
ATOM 677 N N . GLN A 1 86 ? -12.155 3.248 10.432 1.00 72.62 86 GLN A N 1
ATOM 678 C CA . GLN A 1 86 ? -11.589 4.522 10.841 1.00 72.62 86 GLN A CA 1
ATOM 679 C C . GLN A 1 86 ? -10.310 4.831 10.056 1.00 72.62 86 GLN A C 1
ATOM 681 O O . GLN A 1 86 ? -9.611 3.935 9.572 1.00 72.62 86 GLN A O 1
ATOM 686 N N . ALA A 1 87 ? -9.991 6.120 9.951 1.00 80.00 87 ALA A N 1
ATOM 687 C CA . ALA A 1 87 ? -8.661 6.541 9.546 1.00 80.00 87 ALA A CA 1
ATOM 688 C C . ALA A 1 87 ? -7.660 6.201 10.670 1.00 80.00 87 ALA A C 1
ATOM 690 O O . ALA A 1 87 ? -8.013 6.301 11.851 1.00 80.00 87 ALA A O 1
ATOM 691 N N . PRO A 1 88 ? -6.427 5.794 10.336 1.00 85.31 88 PRO A N 1
ATOM 692 C CA . PRO A 1 88 ? -5.410 5.529 11.341 1.00 85.31 88 PRO A CA 1
ATOM 693 C C . PRO A 1 88 ? -4.997 6.810 12.071 1.00 85.31 88 PRO A C 1
ATOM 695 O O . PRO A 1 88 ? -5.006 7.901 11.500 1.00 85.31 88 PRO A O 1
ATOM 698 N N . SER A 1 89 ? -4.614 6.670 13.339 1.00 86.31 89 SER A N 1
ATOM 699 C CA . SER A 1 89 ? -4.073 7.770 14.145 1.00 86.31 89 SER A CA 1
ATOM 700 C C . SER A 1 89 ? -2.601 8.031 13.846 1.00 86.31 89 SER A C 1
ATOM 702 O O . SER A 1 89 ? -2.132 9.152 14.015 1.00 86.31 89 SER A O 1
ATOM 704 N N . ASP A 1 90 ? -1.872 6.988 13.446 1.00 87.56 90 ASP A N 1
ATOM 705 C CA . ASP A 1 90 ? -0.448 7.056 13.133 1.00 87.56 90 ASP A CA 1
ATOM 706 C C . ASP A 1 90 ? -0.070 6.008 12.077 1.00 87.56 90 ASP A C 1
ATOM 708 O O . ASP A 1 90 ? -0.678 4.933 12.004 1.00 87.56 90 ASP A O 1
ATOM 712 N N . ARG A 1 91 ? 0.936 6.339 11.263 1.00 91.06 91 ARG A N 1
ATOM 713 C CA . ARG A 1 91 ? 1.505 5.482 10.218 1.00 91.06 91 ARG A CA 1
ATOM 714 C C . ARG A 1 91 ? 3.013 5.720 10.148 1.00 91.06 91 ARG A C 1
ATOM 716 O O . ARG A 1 91 ? 3.453 6.807 9.774 1.00 91.06 91 ARG A O 1
ATOM 723 N N . ILE A 1 92 ? 3.794 4.690 10.450 1.00 88.94 92 ILE A N 1
ATOM 724 C CA . ILE A 1 92 ? 5.258 4.727 10.485 1.00 88.94 92 ILE A CA 1
ATOM 725 C C . ILE A 1 92 ? 5.788 3.839 9.363 1.00 88.94 92 ILE A C 1
ATOM 727 O O . ILE A 1 92 ? 5.356 2.700 9.218 1.00 88.94 92 ILE A O 1
ATOM 731 N N . LEU A 1 93 ? 6.708 4.361 8.550 1.00 89.31 93 LEU A N 1
ATOM 732 C CA . LEU A 1 93 ? 7.377 3.562 7.523 1.00 89.31 93 LEU A CA 1
ATOM 733 C C . LEU A 1 93 ? 8.223 2.470 8.183 1.00 89.31 93 LEU A C 1
ATOM 735 O O . LEU A 1 93 ? 9.088 2.783 8.999 1.00 89.31 93 LEU A O 1
ATOM 739 N N . GLU A 1 94 ? 7.993 1.218 7.796 1.00 86.31 94 GLU A N 1
ATOM 740 C CA . GLU A 1 94 ? 8.774 0.067 8.256 1.00 86.31 94 GLU A CA 1
ATOM 741 C C . GLU A 1 94 ? 9.833 -0.292 7.211 1.00 86.31 94 GLU A C 1
ATOM 743 O O . GLU A 1 94 ? 11.031 -0.230 7.496 1.00 86.31 94 GLU A O 1
ATOM 748 N N . SER A 1 95 ? 9.407 -0.535 5.968 1.00 82.94 95 SER A N 1
ATOM 749 C CA . SER A 1 95 ? 10.308 -0.909 4.882 1.00 82.94 95 SER A CA 1
ATOM 750 C C . SER A 1 95 ? 9.913 -0.321 3.528 1.00 82.94 95 SER A C 1
ATOM 752 O O . SER A 1 95 ? 8.756 -0.009 3.230 1.00 82.94 95 SER A O 1
ATOM 754 N N . VAL A 1 96 ? 10.931 -0.202 2.673 1.00 82.50 96 VAL A N 1
ATOM 755 C CA . VAL A 1 96 ? 10.782 -0.099 1.220 1.00 82.50 96 VAL A CA 1
ATOM 756 C C . VAL A 1 96 ? 11.632 -1.214 0.626 1.00 82.50 96 VAL A C 1
ATOM 758 O O . VAL A 1 96 ? 12.833 -1.041 0.384 1.00 82.50 96 VAL A O 1
ATOM 761 N N . ASP A 1 97 ? 11.008 -2.368 0.434 1.00 76.25 97 ASP A N 1
ATOM 762 C CA . ASP A 1 97 ? 11.656 -3.581 -0.039 1.00 76.25 97 ASP A CA 1
ATOM 763 C C . ASP A 1 97 ? 11.712 -3.572 -1.571 1.00 76.25 97 ASP A C 1
ATOM 765 O O . ASP A 1 97 ? 10.701 -3.695 -2.270 1.00 76.25 97 ASP A O 1
ATOM 769 N N . GLY A 1 98 ? 12.922 -3.375 -2.103 1.00 60.31 98 GLY A N 1
ATOM 770 C CA . GLY A 1 98 ? 13.216 -3.507 -3.534 1.00 60.31 98 GLY A CA 1
ATOM 771 C C . GLY A 1 98 ? 13.584 -4.950 -3.885 1.00 60.31 98 GLY A C 1
ATOM 772 O O . GLY A 1 98 ? 14.168 -5.652 -3.071 1.00 60.31 98 GLY A O 1
ATOM 773 N N . GLY A 1 99 ? 13.322 -5.469 -5.076 1.00 60.00 99 GLY A N 1
ATOM 774 C CA . GLY A 1 99 ? 12.608 -4.923 -6.214 1.00 60.00 99 GLY A CA 1
ATOM 775 C C . GLY A 1 99 ? 12.479 -6.064 -7.214 1.00 60.00 99 GLY A C 1
ATOM 776 O O . GLY A 1 99 ?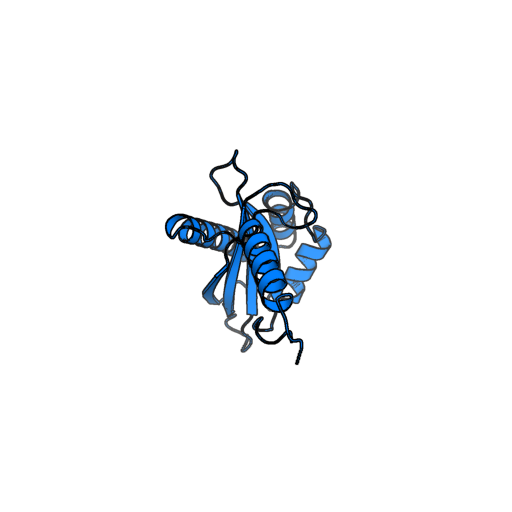 13.503 -6.524 -7.719 1.00 60.00 99 GLY A O 1
ATOM 777 N N . PHE A 1 100 ? 11.269 -6.578 -7.438 1.00 65.56 100 PHE A N 1
ATOM 778 C CA . PHE A 1 100 ? 11.080 -7.717 -8.335 1.00 65.56 100 PHE A CA 1
ATOM 779 C C . PHE A 1 100 ? 11.138 -7.216 -9.777 1.00 65.56 100 PHE A C 1
ATOM 781 O O . PHE A 1 100 ? 10.334 -6.366 -10.145 1.00 65.56 100 PHE A O 1
ATOM 788 N N . ARG A 1 101 ? 12.082 -7.683 -10.606 1.00 55.88 101 ARG A N 1
ATOM 789 C CA . ARG A 1 101 ? 12.056 -7.356 -12.053 1.00 55.88 101 ARG A CA 1
ATOM 790 C C . ARG A 1 101 ? 10.946 -8.105 -12.791 1.00 55.88 101 ARG A C 1
ATOM 792 O O . ARG A 1 101 ? 10.522 -7.690 -13.865 1.00 55.88 101 ARG A O 1
ATOM 799 N N . GLN A 1 102 ? 10.506 -9.222 -12.214 1.00 58.97 102 GLN A N 1
ATOM 800 C CA . GLN A 1 102 ? 9.404 -10.046 -12.690 1.00 58.97 102 GLN A CA 1
ATOM 801 C C . GLN A 1 102 ? 8.737 -10.722 -11.490 1.00 58.97 102 GLN A C 1
ATOM 803 O O . GLN A 1 102 ? 9.390 -11.447 -10.739 1.00 58.97 102 GLN A O 1
ATOM 808 N N . LEU A 1 103 ? 7.434 -10.498 -11.323 1.00 60.31 103 LEU A N 1
ATOM 809 C CA . LEU A 1 103 ? 6.586 -11.327 -10.468 1.00 60.31 103 LEU A CA 1
ATOM 810 C C . LEU A 1 103 ? 5.894 -12.378 -11.352 1.00 60.31 103 LEU A C 1
ATOM 812 O O . LEU A 1 103 ? 5.361 -12.012 -12.404 1.00 60.31 103 LEU A O 1
ATOM 816 N N . PRO A 1 104 ? 5.873 -13.671 -10.971 1.00 58.50 104 PRO A N 1
ATOM 817 C CA . PRO A 1 104 ? 5.149 -14.692 -11.725 1.00 58.50 104 PRO A CA 1
ATOM 818 C C . PRO A 1 104 ? 3.685 -14.286 -11.951 1.00 58.50 104 PRO A C 1
ATOM 820 O O . PRO A 1 104 ? 2.964 -14.003 -10.998 1.00 58.50 104 PRO A O 1
ATOM 823 N N . GLY A 1 105 ? 3.250 -14.243 -13.214 1.00 58.53 105 GLY A N 1
ATOM 824 C CA . GLY A 1 105 ? 1.887 -13.839 -13.591 1.00 58.53 105 GLY A CA 1
ATOM 825 C C . GLY A 1 105 ? 1.671 -12.333 -13.800 1.00 58.53 105 GLY A C 1
ATOM 826 O O . GLY A 1 105 ? 0.554 -11.936 -14.123 1.00 58.53 105 GLY A O 1
ATOM 827 N N . TYR A 1 106 ? 2.713 -11.505 -13.674 1.00 63.09 106 TYR A N 1
ATOM 828 C CA . TYR A 1 106 ? 2.657 -10.060 -13.915 1.00 63.09 106 TYR A CA 1
ATOM 829 C C . TYR A 1 106 ? 3.519 -9.639 -15.118 1.00 63.09 106 TYR A C 1
ATOM 831 O O . TYR A 1 106 ? 4.354 -10.400 -15.609 1.00 63.09 106 TYR A O 1
ATOM 839 N N . ALA A 1 107 ? 3.278 -8.433 -15.641 1.00 66.12 107 ALA A N 1
ATOM 840 C CA . ALA A 1 107 ? 4.003 -7.901 -16.794 1.00 66.12 107 ALA A CA 1
ATOM 841 C C . ALA A 1 107 ? 5.482 -7.620 -16.463 1.00 66.12 107 ALA A C 1
ATOM 843 O O . ALA A 1 107 ? 5.853 -7.461 -15.304 1.00 66.12 107 ALA A O 1
ATOM 844 N N . ASN A 1 108 ? 6.332 -7.500 -17.488 1.00 72.19 108 ASN A N 1
ATOM 845 C CA . ASN A 1 108 ? 7.712 -7.040 -17.301 1.00 72.19 108 ASN A CA 1
ATOM 846 C C . ASN A 1 108 ? 7.718 -5.585 -16.801 1.00 72.19 108 ASN A C 1
ATOM 848 O O . ASN A 1 108 ? 7.500 -4.655 -17.584 1.00 72.19 108 ASN A O 1
ATOM 852 N N . ALA A 1 109 ? 7.957 -5.400 -15.505 1.00 76.62 109 ALA A N 1
ATOM 853 C CA . ALA A 1 109 ? 7.972 -4.111 -14.826 1.00 76.62 109 ALA A CA 1
ATOM 854 C C . ALA A 1 109 ? 8.879 -4.166 -13.591 1.00 76.62 109 ALA A C 1
ATOM 856 O O . ALA A 1 109 ? 9.220 -5.238 -13.099 1.00 76.62 109 ALA A O 1
ATOM 857 N N . GLU A 1 110 ? 9.247 -3.004 -13.066 1.00 83.62 110 GLU A N 1
ATOM 858 C CA . GLU A 1 110 ? 9.860 -2.917 -11.746 1.00 83.62 110 GLU A CA 1
ATOM 859 C C . GLU A 1 110 ? 8.765 -2.989 -10.688 1.00 83.62 110 GLU A C 1
ATOM 861 O O . GLU A 1 110 ? 7.830 -2.197 -10.742 1.00 83.62 110 GLU A O 1
ATOM 866 N N . TYR A 1 111 ? 8.884 -3.883 -9.713 1.00 83.75 111 TYR A N 1
ATOM 867 C CA . TYR A 1 111 ? 7.970 -3.957 -8.574 1.00 83.75 111 TYR A CA 1
ATOM 868 C C . TYR A 1 111 ? 8.685 -3.583 -7.279 1.00 83.75 111 TYR A C 1
ATOM 870 O O . TYR A 1 111 ? 9.857 -3.904 -7.106 1.00 83.75 111 TYR A O 1
ATOM 878 N N . VAL A 1 112 ? 7.979 -2.946 -6.350 1.00 87.25 112 VAL A N 1
ATOM 879 C CA . VAL A 1 112 ? 8.456 -2.604 -5.001 1.00 87.25 112 VAL A CA 1
ATOM 880 C C . VAL A 1 112 ? 7.345 -2.857 -3.993 1.00 87.25 112 VAL A C 1
ATOM 882 O O . VAL A 1 112 ? 6.170 -2.650 -4.298 1.00 87.25 112 VAL A O 1
ATOM 885 N N . ILE A 1 113 ? 7.709 -3.295 -2.791 1.00 86.94 113 ILE A N 1
ATOM 886 C CA . ILE A 1 113 ? 6.782 -3.392 -1.664 1.00 86.94 113 ILE A CA 1
ATOM 887 C C . ILE A 1 113 ? 7.133 -2.286 -0.674 1.00 86.94 113 ILE A C 1
ATOM 889 O O . ILE A 1 113 ? 8.288 -2.129 -0.287 1.00 86.94 113 ILE A O 1
ATOM 893 N N . VAL A 1 114 ? 6.137 -1.494 -0.291 1.00 89.75 114 VAL A N 1
ATOM 894 C CA . VAL A 1 114 ? 6.262 -0.484 0.762 1.00 89.75 114 VAL A CA 1
ATOM 895 C C . VAL A 1 114 ? 5.392 -0.911 1.931 1.00 89.75 114 VAL A C 1
ATOM 897 O O . VAL A 1 114 ? 4.188 -1.109 1.746 1.00 89.75 114 VAL A O 1
ATOM 900 N N . SER A 1 115 ? 5.992 -1.034 3.111 1.00 90.56 115 SER A N 1
ATOM 901 C CA . SER A 1 115 ? 5.320 -1.490 4.328 1.00 90.56 115 SER A CA 1
ATOM 902 C C . SER A 1 115 ? 5.278 -0.376 5.368 1.00 90.56 115 SER A C 1
ATOM 904 O O . SER A 1 115 ? 6.274 0.307 5.613 1.00 90.56 115 SER A O 1
ATOM 906 N N . PHE A 1 116 ? 4.126 -0.210 6.008 1.00 90.81 116 PHE A N 1
ATOM 907 C CA . PHE A 1 116 ? 3.942 0.696 7.132 1.00 90.81 116 PHE A CA 1
ATOM 908 C C . PHE A 1 116 ? 3.375 -0.048 8.332 1.00 90.81 116 PHE A C 1
ATOM 910 O O . PHE A 1 116 ? 2.442 -0.837 8.184 1.00 90.81 116 PHE A O 1
ATOM 917 N N . ASP A 1 117 ? 3.856 0.300 9.518 1.00 89.31 117 ASP A N 1
ATOM 918 C CA . ASP A 1 117 ? 3.157 0.018 10.763 1.00 89.31 117 ASP A CA 1
ATOM 919 C C . ASP A 1 117 ? 2.093 1.087 11.003 1.00 89.31 117 ASP A C 1
ATOM 921 O O . ASP A 1 117 ? 2.332 2.290 10.872 1.00 89.31 117 ASP A O 1
ATOM 925 N N . VAL A 1 118 ? 0.897 0.642 11.360 1.00 88.44 118 VAL A N 1
ATOM 926 C CA . VAL A 1 118 ? -0.312 1.456 11.434 1.00 88.44 118 VAL A CA 1
ATOM 927 C C . VAL A 1 118 ? -0.990 1.246 12.774 1.00 88.44 118 VAL A C 1
ATOM 929 O O . VAL A 1 118 ? -1.176 0.117 13.235 1.00 88.44 118 VAL A O 1
ATOM 932 N N . ARG A 1 119 ? -1.381 2.356 13.400 1.00 86.81 119 ARG A N 1
ATOM 933 C CA . ARG A 1 119 ? -2.103 2.377 14.674 1.00 86.81 119 ARG A CA 1
ATOM 934 C C . ARG A 1 119 ? -3.437 3.090 14.510 1.00 86.81 119 ARG A C 1
ATOM 936 O O . ARG A 1 119 ? -3.548 4.056 13.756 1.00 86.81 119 ARG A O 1
ATOM 943 N N . PHE A 1 120 ? -4.432 2.632 15.259 1.00 84.69 120 PHE A N 1
ATOM 944 C CA . PHE A 1 120 ? -5.744 3.268 15.361 1.00 84.69 120 PHE A CA 1
ATOM 945 C C . PHE A 1 120 ? -5.943 3.756 16.796 1.00 84.69 120 PHE A C 1
ATOM 947 O O . PHE A 1 120 ? -5.560 3.053 17.729 1.00 84.69 120 PHE A O 1
ATOM 954 N N . ALA A 1 121 ? -6.548 4.933 16.976 1.00 81.44 121 ALA A N 1
ATOM 955 C CA . ALA A 1 121 ? -6.671 5.579 18.288 1.00 81.44 121 ALA A CA 1
ATOM 956 C C . ALA A 1 121 ? -7.364 4.688 19.337 1.00 81.44 121 ALA A C 1
ATOM 958 O O . ALA A 1 121 ? -6.936 4.641 20.487 1.00 81.44 121 ALA A O 1
ATOM 959 N N . ASP A 1 122 ? -8.377 3.931 18.911 1.00 79.81 122 ASP A N 1
ATOM 960 C CA . ASP A 1 122 ? -9.199 3.085 19.781 1.00 79.81 122 ASP A CA 1
ATOM 961 C C . ASP A 1 122 ? -8.783 1.601 19.747 1.00 79.81 122 ASP A C 1
ATOM 963 O O . ASP A 1 122 ? -9.557 0.719 20.127 1.00 79.81 122 ASP A O 1
ATOM 967 N N . SER A 1 123 ? -7.576 1.285 19.259 1.00 77.88 123 SER A N 1
ATOM 968 C CA . SER A 1 123 ? -7.088 -0.094 19.164 1.00 77.88 123 SER A CA 1
ATOM 969 C C . SER A 1 123 ? -5.681 -0.250 19.736 1.00 77.88 123 SER A C 1
ATOM 971 O O . SER A 1 123 ? -4.771 0.465 19.326 1.00 77.88 123 SER A O 1
ATOM 973 N N . PRO A 1 124 ? -5.448 -1.240 20.619 1.00 76.12 124 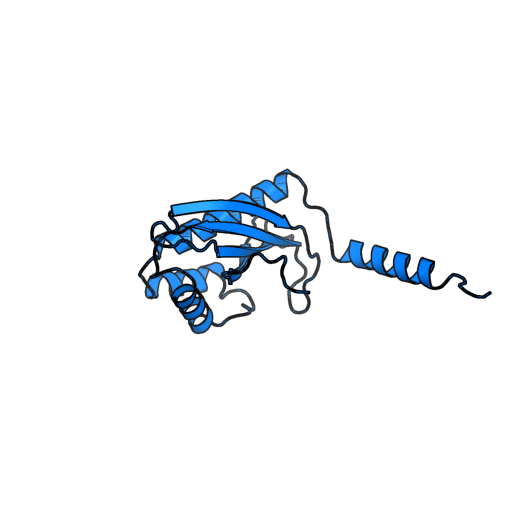PRO A N 1
ATOM 974 C CA . PRO A 1 124 ? -4.101 -1.553 21.088 1.00 76.12 124 PRO A CA 1
ATOM 975 C C . PRO A 1 124 ? -3.274 -2.327 20.047 1.00 76.12 124 PRO A C 1
ATOM 977 O O . PRO A 1 124 ? -2.094 -2.582 20.272 1.00 76.12 124 PRO A O 1
ATOM 980 N N . LEU A 1 125 ? -3.887 -2.754 18.936 1.00 79.62 125 LEU A N 1
ATOM 981 C CA . LEU A 1 125 ? -3.230 -3.554 17.908 1.00 79.62 125 LEU A CA 1
ATOM 982 C C . LEU A 1 125 ? -2.458 -2.667 16.929 1.00 79.62 125 LEU A C 1
ATOM 984 O O . LEU A 1 125 ? -2.963 -1.642 16.467 1.00 79.62 125 LEU A O 1
ATOM 988 N N . ILE A 1 126 ? -1.254 -3.115 16.576 1.00 81.88 126 ILE A N 1
ATOM 989 C CA . ILE A 1 126 ? -0.483 -2.578 15.454 1.00 81.88 126 ILE A CA 1
ATOM 990 C C . ILE A 1 126 ? -0.801 -3.435 14.232 1.00 81.88 126 ILE A C 1
ATOM 992 O O . ILE A 1 126 ? -0.771 -4.665 14.296 1.00 81.88 126 ILE A O 1
ATOM 996 N N . TYR A 1 127 ? -1.126 -2.772 13.133 1.00 83.88 127 TYR A N 1
ATOM 997 C CA . TYR A 1 127 ? -1.392 -3.393 11.845 1.00 83.88 127 TYR A CA 1
ATOM 998 C C . TYR A 1 127 ? -0.237 -3.085 10.908 1.00 83.88 127 TYR A C 1
ATOM 1000 O O . TYR A 1 127 ? 0.321 -1.997 10.964 1.00 83.88 127 TYR A O 1
ATOM 1008 N N . THR A 1 128 ? 0.077 -4.001 10.005 1.00 86.31 128 THR A N 1
ATOM 1009 C CA . THR A 1 128 ? 0.997 -3.729 8.903 1.00 86.31 128 THR A CA 1
ATOM 1010 C C . THR A 1 128 ? 0.180 -3.508 7.635 1.00 86.31 128 THR A C 1
ATOM 1012 O O . THR A 1 128 ? -0.570 -4.398 7.225 1.00 86.31 128 THR A O 1
ATOM 1015 N N . GLU A 1 129 ? 0.313 -2.330 7.023 1.00 88.44 129 GLU A N 1
ATOM 1016 C CA . GLU A 1 129 ? -0.188 -2.016 5.681 1.00 88.44 129 GLU A CA 1
ATOM 1017 C C . GLU A 1 129 ? 0.926 -2.203 4.657 1.00 88.44 129 GLU A C 1
ATOM 1019 O O . GLU A 1 129 ? 2.007 -1.639 4.803 1.00 88.44 129 GLU A O 1
ATOM 1024 N N . GLN A 1 130 ? 0.651 -2.951 3.593 1.00 88.19 130 GLN A N 1
ATOM 1025 C CA . GLN A 1 130 ? 1.597 -3.204 2.514 1.00 88.19 130 GLN A CA 1
ATOM 1026 C C . GLN A 1 130 ? 1.025 -2.758 1.176 1.00 88.19 130 GLN A C 1
ATOM 1028 O O . GLN A 1 130 ? -0.102 -3.100 0.809 1.00 88.19 130 GLN A O 1
ATOM 1033 N N . PHE A 1 131 ? 1.844 -2.030 0.427 1.00 88.62 131 PHE A N 1
ATOM 1034 C CA . PHE A 1 131 ? 1.546 -1.537 -0.908 1.00 88.62 131 PHE A CA 1
ATOM 1035 C C . PHE A 1 131 ? 2.537 -2.157 -1.886 1.00 88.62 131 PHE A C 1
ATOM 1037 O O . PHE A 1 131 ? 3.730 -1.859 -1.840 1.00 88.62 131 PHE A O 1
ATOM 1044 N N . THR A 1 132 ? 2.051 -3.001 -2.793 1.00 87.25 132 THR A N 1
ATOM 1045 C CA . THR A 1 132 ? 2.841 -3.457 -3.937 1.00 87.25 132 THR A CA 1
ATOM 1046 C C . THR A 1 132 ? 2.657 -2.458 -5.063 1.00 87.25 132 THR A C 1
ATOM 1048 O O . THR A 1 132 ? 1.553 -2.308 -5.596 1.00 87.25 132 THR A O 1
ATOM 1051 N N . LEU A 1 133 ? 3.737 -1.773 -5.416 1.00 88.25 133 LEU A N 1
ATOM 1052 C CA . LEU A 1 133 ? 3.764 -0.814 -6.504 1.00 88.25 133 LEU A CA 1
ATOM 1053 C C . LEU A 1 133 ? 4.538 -1.380 -7.687 1.00 88.25 133 LEU A C 1
ATOM 1055 O O . LEU A 1 133 ? 5.482 -2.147 -7.515 1.00 88.25 133 LEU A O 1
ATOM 1059 N N . GLU A 1 134 ? 4.173 -0.941 -8.880 1.00 86.50 134 GLU A N 1
ATOM 1060 C CA . GLU A 1 134 ? 4.920 -1.198 -10.101 1.00 86.50 134 GLU A CA 1
ATOM 1061 C C . GLU A 1 134 ? 5.347 0.102 -10.780 1.00 86.50 134 GLU A C 1
ATOM 1063 O O . GLU A 1 134 ? 4.669 1.128 -10.684 1.00 86.50 134 GLU A O 1
ATOM 1068 N N . ARG A 1 135 ? 6.432 0.036 -11.542 1.00 86.38 135 ARG A N 1
ATOM 1069 C CA . ARG A 1 135 ? 6.860 1.056 -12.489 1.00 86.38 135 ARG A CA 1
ATOM 1070 C C . ARG A 1 135 ? 7.246 0.361 -13.785 1.00 86.38 135 ARG A C 1
ATOM 1072 O O . ARG A 1 135 ? 8.199 -0.412 -13.840 1.00 86.38 135 ARG A O 1
ATOM 1079 N N . VAL A 1 136 ? 6.473 0.603 -14.841 1.00 80.62 136 VAL A N 1
ATOM 1080 C CA . VAL A 1 136 ? 6.811 0.090 -16.176 1.00 80.62 136 VAL A CA 1
ATOM 1081 C C . VAL A 1 136 ? 7.759 1.064 -16.877 1.00 80.62 136 VAL A C 1
ATOM 1083 O O . VAL A 1 136 ? 7.615 2.267 -16.683 1.00 80.62 136 VAL A O 1
ATOM 1086 N N . PRO A 1 137 ? 8.660 0.607 -17.763 1.00 72.88 137 PRO A N 1
ATOM 1087 C CA . PRO A 1 137 ? 9.633 1.488 -18.420 1.00 72.88 137 PRO A CA 1
ATOM 1088 C C . PRO A 1 137 ? 9.022 2.677 -19.181 1.00 72.88 137 PRO A C 1
ATOM 1090 O O . PRO A 1 137 ? 9.626 3.740 -19.267 1.00 72.88 137 PRO A O 1
ATOM 1093 N N . ALA A 1 138 ? 7.809 2.511 -19.720 1.00 72.25 138 ALA A N 1
ATOM 1094 C CA . ALA A 1 138 ? 7.093 3.558 -20.451 1.00 72.25 138 ALA A CA 1
ATOM 1095 C C . ALA A 1 138 ? 6.467 4.642 -19.547 1.00 72.25 138 ALA A C 1
ATOM 1097 O O . ALA A 1 138 ? 5.924 5.621 -20.055 1.00 72.25 138 ALA A O 1
ATOM 1098 N N . LEU A 1 139 ? 6.478 4.459 -18.223 1.00 70.06 139 LEU A N 1
ATOM 1099 C CA . LEU A 1 139 ? 5.807 5.326 -17.260 1.00 70.06 139 LEU A CA 1
ATOM 1100 C C . LEU A 1 139 ? 6.774 5.699 -16.138 1.00 70.06 139 LEU A C 1
ATOM 1102 O O . LEU A 1 139 ? 7.352 4.846 -15.477 1.00 70.06 139 LEU A O 1
ATOM 1106 N N . SER A 1 140 ? 6.918 6.994 -15.882 1.00 75.38 140 SER A N 1
ATOM 1107 C CA . SER A 1 140 ? 7.831 7.511 -14.857 1.00 75.38 140 SER A CA 1
ATOM 1108 C C . SER A 1 140 ? 7.266 7.459 -13.432 1.00 75.38 140 SER A C 1
ATOM 1110 O O . SER A 1 140 ? 7.912 7.945 -12.507 1.00 75.38 140 SER A O 1
ATOM 1112 N N . THR A 1 141 ? 6.071 6.895 -13.230 1.00 85.19 141 THR A N 1
ATOM 1113 C CA . THR A 1 141 ? 5.364 6.917 -11.942 1.00 85.19 141 THR A CA 1
ATOM 1114 C C . THR A 1 141 ? 5.099 5.520 -11.395 1.00 85.19 141 THR A C 1
ATOM 1116 O O . THR A 1 141 ? 4.810 4.587 -12.146 1.00 85.19 141 THR A O 1
ATOM 1119 N N . TRP A 1 142 ? 5.172 5.396 -10.066 1.00 88.81 142 TRP A N 1
ATOM 1120 C CA . TRP A 1 142 ? 4.770 4.192 -9.344 1.00 88.81 142 TRP A CA 1
ATOM 1121 C C . TRP A 1 142 ? 3.250 4.074 -9.307 1.00 88.81 142 TRP A C 1
ATOM 1123 O O . TRP A 1 142 ? 2.553 5.043 -9.001 1.00 88.81 142 TRP A O 1
ATOM 1133 N N . ARG A 1 143 ? 2.741 2.882 -9.603 1.00 87.94 143 ARG A N 1
ATOM 1134 C CA . ARG A 1 143 ? 1.312 2.566 -9.632 1.00 87.94 143 ARG A CA 1
ATOM 1135 C C . ARG A 1 143 ? 1.001 1.438 -8.675 1.00 87.94 143 ARG A C 1
ATOM 1137 O O . ARG A 1 143 ? 1.772 0.492 -8.588 1.00 87.94 143 ARG A O 1
ATOM 1144 N N . LEU A 1 144 ? -0.129 1.524 -7.986 1.00 86.69 144 LEU A N 1
ATOM 1145 C CA . LEU A 1 144 ? -0.585 0.456 -7.107 1.00 86.69 144 LEU A CA 1
ATOM 1146 C C . LEU A 1 144 ? -0.995 -0.781 -7.919 1.00 86.69 144 LEU A C 1
ATOM 1148 O O . LEU A 1 144 ? -1.701 -0.667 -8.916 1.00 86.69 144 LEU A O 1
ATOM 1152 N N . VAL A 1 145 ? -0.572 -1.960 -7.471 1.00 81.62 145 VAL A N 1
ATOM 1153 C CA . VAL A 1 145 ? -0.953 -3.253 -8.072 1.00 81.62 145 VAL A CA 1
ATOM 1154 C C . VAL A 1 145 ? -1.621 -4.160 -7.054 1.00 81.62 145 VAL A C 1
ATOM 1156 O O . VAL A 1 145 ? -2.534 -4.912 -7.394 1.00 81.62 145 VAL A O 1
ATOM 1159 N N . ALA A 1 146 ? -1.196 -4.077 -5.796 1.00 80.56 146 ALA A N 1
ATOM 1160 C C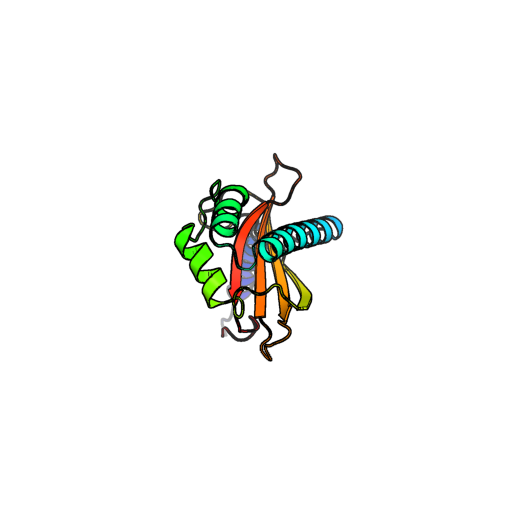A . ALA A 1 146 ? -1.836 -4.788 -4.709 1.00 80.56 146 ALA A CA 1
ATOM 1161 C C . ALA A 1 146 ? -1.726 -4.003 -3.403 1.00 80.56 146 ALA A C 1
ATOM 1163 O O . ALA A 1 146 ? -0.786 -3.236 -3.190 1.00 80.56 146 ALA A O 1
ATOM 1164 N N . TYR A 1 147 ? -2.702 -4.224 -2.532 1.00 82.62 147 TYR A N 1
ATOM 1165 C CA . TYR A 1 147 ? -2.736 -3.694 -1.181 1.00 82.62 147 TYR A CA 1
ATOM 1166 C C . TYR A 1 147 ? -3.147 -4.815 -0.234 1.00 82.62 147 TY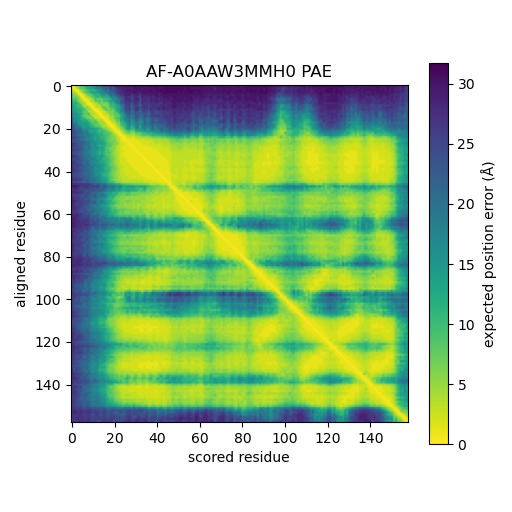R A C 1
ATOM 1168 O O . TYR A 1 147 ? -4.107 -5.542 -0.507 1.00 82.62 147 TYR A O 1
ATOM 1176 N N . PHE A 1 148 ? -2.437 -4.924 0.882 1.00 79.62 148 PHE A N 1
ATOM 1177 C CA . PHE A 1 148 ? -2.710 -5.896 1.928 1.00 79.62 148 PHE A CA 1
ATOM 1178 C C . PHE A 1 148 ? -2.615 -5.226 3.292 1.00 79.62 148 PHE A C 1
ATOM 1180 O O . PHE A 1 148 ? -1.794 -4.336 3.500 1.00 79.62 148 PHE A O 1
ATOM 1187 N N . MET A 1 149 ? -3.433 -5.683 4.237 1.00 80.62 149 MET A N 1
ATOM 1188 C CA . MET A 1 149 ? -3.307 -5.280 5.629 1.00 80.62 149 MET A CA 1
ATOM 1189 C C . MET A 1 149 ? -3.468 -6.488 6.543 1.00 80.62 149 MET A C 1
ATOM 1191 O O . MET A 1 149 ? -4.333 -7.339 6.317 1.00 80.62 149 MET A O 1
ATOM 1195 N N . SER A 1 150 ? -2.630 -6.579 7.571 1.00 77.50 150 SER A N 1
ATOM 1196 C CA . SER A 1 150 ? -2.673 -7.684 8.526 1.00 77.50 150 SER A CA 1
ATOM 1197 C C . SER A 1 150 ? -2.341 -7.228 9.944 1.00 77.50 150 SER A C 1
ATOM 1199 O O . SER A 1 150 ? -1.662 -6.228 10.140 1.00 77.50 150 SER A O 1
ATOM 1201 N N . THR A 1 151 ? -2.830 -7.963 10.941 1.00 73.75 151 THR A N 1
ATOM 1202 C CA . THR A 1 151 ? -2.578 -7.720 12.374 1.00 73.75 151 THR A CA 1
ATOM 1203 C C . THR A 1 151 ? -1.265 -8.326 12.875 1.00 73.75 151 THR A C 1
ATOM 1205 O O . THR A 1 151 ? -0.999 -8.283 14.075 1.00 73.75 151 THR A O 1
ATOM 1208 N N . LYS A 1 152 ? -0.472 -8.963 12.002 1.00 60.19 152 LYS A N 1
ATOM 1209 C CA . LYS A 1 152 ? 0.781 -9.619 12.385 1.00 60.19 152 LYS A CA 1
ATOM 1210 C C . LYS A 1 152 ? 1.971 -8.854 11.801 1.00 60.19 152 LYS A C 1
ATOM 1212 O O . LYS A 1 152 ? 1.968 -8.629 10.592 1.00 60.19 152 LYS A O 1
ATOM 1217 N N . PRO A 1 153 ? 3.014 -8.549 12.595 1.00 47.62 153 PRO A N 1
ATOM 1218 C CA . PRO A 1 153 ? 4.304 -8.198 12.020 1.00 47.62 153 PRO A CA 1
ATOM 1219 C C . PRO A 1 153 ? 4.796 -9.405 11.209 1.00 47.62 153 PRO A C 1
ATOM 1221 O O . PRO A 1 153 ? 4.726 -10.545 11.674 1.00 47.62 153 PRO A O 1
ATOM 1224 N N . PHE A 1 154 ? 5.249 -9.171 9.978 1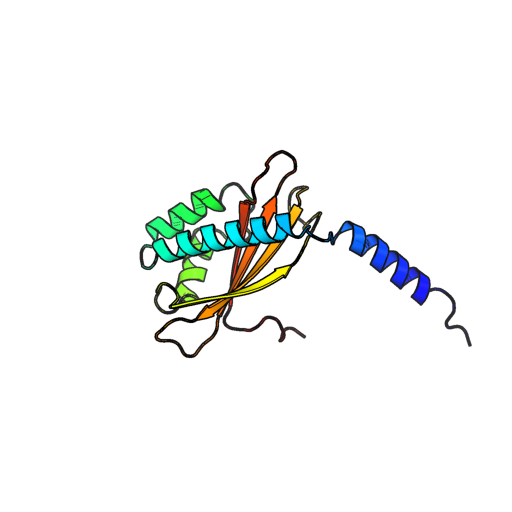.00 43.88 154 PHE A N 1
ATOM 1225 C CA . PHE A 1 154 ? 5.559 -10.220 8.995 1.00 43.88 154 PHE A CA 1
ATOM 1226 C C . PHE A 1 154 ? 6.675 -11.194 9.441 1.00 43.88 154 PHE A C 1
ATOM 1228 O O . PHE A 1 154 ? 6.837 -12.253 8.843 1.00 43.88 154 PHE A O 1
ATOM 1235 N N . TYR A 1 155 ? 7.387 -10.896 10.534 1.00 42.97 155 TYR A N 1
ATOM 1236 C CA . TYR A 1 155 ? 8.462 -11.708 11.120 1.00 42.97 155 TYR A CA 1
ATOM 1237 C C . TYR A 1 155 ? 8.018 -13.028 11.797 1.00 42.97 155 TYR A C 1
ATOM 1239 O O . TYR A 1 155 ? 8.812 -13.631 12.511 1.00 42.97 155 TYR A O 1
ATOM 1247 N N . LEU A 1 156 ? 6.772 -13.489 11.620 1.00 29.62 156 LEU A N 1
ATOM 1248 C CA . LEU A 1 156 ? 6.255 -14.726 12.243 1.00 29.62 156 LEU A CA 1
ATOM 1249 C C . LEU A 1 156 ? 5.660 -15.742 11.251 1.00 29.62 156 LEU A C 1
ATOM 1251 O O . LEU A 1 156 ? 4.867 -16.598 11.646 1.00 29.62 156 LEU A O 1
ATOM 1255 N N . TYR A 1 157 ? 6.036 -15.671 9.976 1.00 32.78 157 TYR A N 1
ATOM 1256 C CA . TYR A 1 157 ? 5.880 -16.805 9.064 1.00 32.78 157 TYR A CA 1
ATOM 1257 C C . TYR A 1 157 ? 7.229 -17.534 8.967 1.00 32.78 157 TYR A C 1
ATOM 1259 O O . TYR A 1 157 ? 8.058 -17.190 8.128 1.00 32.78 157 TYR A O 1
ATOM 1267 N N . GLU A 1 158 ? 7.446 -18.480 9.887 1.00 31.44 158 GLU A N 1
ATOM 1268 C CA . GLU A 1 158 ? 8.379 -19.608 9.706 1.00 31.44 158 GLU A CA 1
ATOM 1269 C C . GLU A 1 158 ? 7.715 -20.709 8.868 1.00 31.44 158 GLU A C 1
ATOM 1271 O O . GLU A 1 158 ? 6.498 -20.951 9.071 1.00 31.44 158 GLU A O 1
#